Protein AF-A0A8S3A2G6-F1 (afdb_monomer_lite)

Structure (mmCIF, N/CA/C/O backbone):
data_AF-A0A8S3A2G6-F1
#
_entry.id   AF-A0A8S3A2G6-F1
#
loop_
_atom_site.group_PDB
_atom_site.id
_atom_site.type_symbol
_atom_site.label_atom_id
_atom_site.label_alt_id
_atom_site.label_comp_id
_atom_site.label_asym_id
_atom_site.label_entity_id
_atom_site.label_seq_id
_atom_site.pdbx_PDB_ins_code
_atom_site.Cartn_x
_atom_site.Cartn_y
_atom_site.Cartn_z
_atom_site.occupancy
_atom_site.B_iso_or_equiv
_atom_site.auth_seq_id
_atom_site.auth_comp_id
_atom_site.auth_asym_id
_atom_site.auth_atom_id
_atom_site.pdbx_PDB_model_num
ATOM 1 N N . ILE A 1 1 ? -17.801 -21.999 6.181 1.00 40.62 1 ILE A N 1
ATOM 2 C CA . ILE A 1 1 ? -17.086 -20.905 5.484 1.00 40.62 1 ILE A CA 1
ATOM 3 C C . ILE A 1 1 ? -15.643 -20.980 5.944 1.00 40.62 1 ILE A C 1
ATOM 5 O O . ILE A 1 1 ? -15.363 -20.674 7.096 1.00 40.62 1 ILE A O 1
ATOM 9 N N . THR A 1 2 ? -14.762 -21.531 5.119 1.00 33.78 2 THR A N 1
ATOM 10 C CA . THR A 1 2 ? -13.355 -21.718 5.481 1.00 33.78 2 THR A CA 1
ATOM 11 C C . THR A 1 2 ? -12.645 -20.380 5.292 1.00 33.78 2 THR A C 1
ATOM 13 O O . THR A 1 2 ? -12.292 -20.018 4.176 1.00 33.78 2 THR A O 1
ATOM 16 N N . TYR A 1 3 ? -12.488 -19.606 6.367 1.00 46.78 3 TYR A N 1
ATOM 17 C CA . TYR A 1 3 ? -11.581 -18.459 6.382 1.00 46.78 3 TYR A CA 1
ATOM 18 C C . TYR A 1 3 ? -10.153 -19.001 6.414 1.00 46.78 3 TYR A C 1
ATOM 20 O O . TYR A 1 3 ? -9.644 -19.368 7.470 1.00 46.78 3 TYR A O 1
ATOM 28 N N . GLY A 1 4 ? -9.528 -19.136 5.249 1.00 43.72 4 GLY A N 1
ATOM 29 C CA . GLY A 1 4 ? -8.178 -19.671 5.169 1.00 43.72 4 GLY A CA 1
ATOM 30 C C . GLY A 1 4 ? -7.554 -19.488 3.799 1.00 43.72 4 GLY A C 1
ATOM 31 O O . GLY A 1 4 ? -7.923 -20.195 2.869 1.00 43.72 4 GLY A O 1
ATOM 32 N N . LYS A 1 5 ? -6.576 -18.580 3.732 1.00 46.72 5 LYS A N 1
ATOM 33 C CA . LYS A 1 5 ? -5.202 -18.786 3.233 1.00 46.72 5 LYS A CA 1
ATOM 34 C C . LYS A 1 5 ? -4.676 -17.477 2.644 1.00 46.72 5 LYS A C 1
ATOM 36 O O . LYS A 1 5 ? -4.906 -17.190 1.484 1.00 46.72 5 LYS A O 1
ATOM 41 N N . ASN A 1 6 ? -3.941 -16.753 3.487 1.00 56.53 6 ASN A N 1
ATOM 42 C CA . ASN A 1 6 ? -3.127 -15.577 3.183 1.00 56.53 6 ASN A CA 1
ATOM 43 C C . ASN A 1 6 ? -3.903 -14.347 2.639 1.00 56.53 6 ASN A C 1
ATOM 45 O O . ASN A 1 6 ? -4.348 -14.371 1.500 1.00 56.53 6 ASN A O 1
ATOM 49 N N . PRO A 1 7 ? -4.048 -13.244 3.407 1.00 76.00 7 PRO A N 1
ATOM 50 C CA . PRO A 1 7 ? -4.692 -12.016 2.915 1.00 76.00 7 PRO A CA 1
ATOM 51 C C . PRO A 1 7 ? -3.872 -11.289 1.834 1.00 76.00 7 PRO A C 1
ATOM 53 O O . PRO A 1 7 ? -4.288 -10.241 1.351 1.00 76.00 7 PRO A O 1
ATOM 56 N N . TYR A 1 8 ? -2.695 -11.812 1.483 1.00 88.31 8 TYR A N 1
ATOM 57 C CA . TYR A 1 8 ? -1.820 -11.231 0.482 1.00 88.31 8 TYR A CA 1
ATOM 58 C C . TYR A 1 8 ? -2.320 -11.530 -0.934 1.00 88.31 8 TYR A C 1
ATOM 60 O O . TYR A 1 8 ? -2.417 -12.689 -1.335 1.00 88.31 8 TYR A O 1
ATOM 68 N N . LEU A 1 9 ? -2.631 -10.467 -1.678 1.00 92.50 9 LEU A N 1
ATOM 69 C CA . LEU A 1 9 ? -3.131 -10.546 -3.052 1.00 92.50 9 LEU A CA 1
ATOM 70 C C . LEU A 1 9 ? -2.013 -10.463 -4.106 1.00 92.50 9 LEU A C 1
ATOM 72 O O . LEU A 1 9 ? -2.263 -10.809 -5.257 1.00 92.50 9 LEU A O 1
ATOM 76 N N . GLY A 1 10 ? -0.808 -10.025 -3.723 1.00 93.44 10 GLY A N 1
ATOM 77 C CA . GLY A 1 10 ? 0.343 -9.851 -4.616 1.00 93.44 10 GLY A CA 1
ATOM 78 C C . GLY A 1 10 ? 0.930 -8.438 -4.588 1.00 93.44 10 GLY A C 1
ATOM 79 O O . GLY 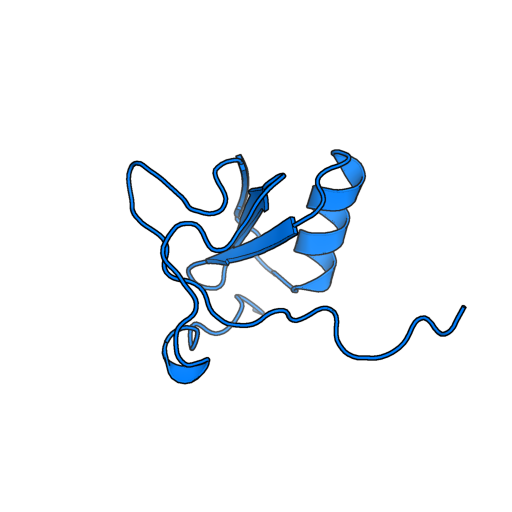A 1 10 ? 0.475 -7.572 -3.834 1.00 93.44 10 GLY A O 1
ATOM 80 N N . CYS A 1 11 ? 1.938 -8.215 -5.431 1.00 94.69 11 CYS A N 1
ATOM 81 C CA . CYS A 1 11 ? 2.515 -6.903 -5.718 1.00 94.69 11 CYS A CA 1
ATOM 82 C C . CYS A 1 11 ? 1.853 -6.243 -6.941 1.00 94.69 11 CYS A C 1
ATOM 84 O O . CYS A 1 11 ? 1.697 -6.873 -7.988 1.00 94.69 11 CYS A O 1
ATOM 86 N N . PHE A 1 12 ? 1.473 -4.967 -6.835 1.00 95.81 12 PHE A N 1
ATOM 87 C CA . PHE A 1 12 ? 0.755 -4.234 -7.888 1.00 95.81 12 PHE A CA 1
ATOM 88 C C . PHE A 1 12 ? 1.468 -2.928 -8.231 1.00 95.81 12 PHE A C 1
ATOM 90 O O . PHE A 1 12 ? 2.050 -2.282 -7.360 1.00 95.81 12 PHE A O 1
ATOM 97 N N . ILE A 1 13 ? 1.413 -2.542 -9.507 1.00 95.38 13 ILE A N 1
ATOM 98 C CA . ILE A 1 13 ? 1.994 -1.280 -9.975 1.00 95.38 13 ILE A CA 1
ATOM 99 C C . ILE A 1 13 ? 1.195 -0.114 -9.395 1.00 95.38 13 ILE A C 1
ATOM 101 O O . ILE A 1 13 ? -0.034 -0.100 -9.448 1.00 95.38 13 ILE A O 1
ATOM 105 N N . ASP A 1 14 ? 1.911 0.903 -8.924 1.00 92.44 14 ASP A N 1
ATOM 106 C CA . ASP A 1 14 ? 1.331 2.131 -8.404 1.00 92.44 14 ASP A CA 1
ATOM 107 C C . ASP A 1 14 ? 1.939 3.363 -9.087 1.00 92.44 14 ASP A C 1
ATOM 109 O O . ASP A 1 14 ? 3.152 3.437 -9.294 1.00 92.44 14 ASP A O 1
ATOM 113 N N . GLN A 1 15 ? 1.097 4.334 -9.452 1.00 91.81 15 GLN A N 1
ATOM 114 C CA . GLN A 1 15 ? 1.524 5.543 -10.156 1.00 91.81 15 GLN A CA 1
ATOM 115 C C . GLN A 1 15 ? 1.333 6.796 -9.302 1.00 91.81 15 GLN A C 1
ATOM 117 O O . GLN A 1 15 ? 0.247 7.101 -8.811 1.00 91.81 15 GLN A O 1
ATOM 122 N N . ILE A 1 16 ? 2.401 7.581 -9.151 1.00 86.75 16 ILE A N 1
ATOM 123 C CA . ILE A 1 16 ? 2.334 8.872 -8.458 1.00 86.75 16 ILE A CA 1
ATOM 124 C C . ILE A 1 16 ? 1.396 9.812 -9.232 1.00 86.75 16 ILE A C 1
ATOM 126 O O . ILE A 1 16 ? 1.551 9.999 -10.435 1.00 86.75 16 ILE A O 1
ATOM 130 N N . GLY A 1 17 ? 0.435 10.421 -8.531 1.00 89.38 17 GLY A N 1
ATOM 131 C CA . GLY A 1 17 ? -0.586 11.308 -9.109 1.00 89.38 17 GLY A CA 1
ATOM 132 C C . GLY A 1 17 ? -1.894 10.600 -9.474 1.00 89.38 17 GLY A C 1
ATOM 133 O O . GLY A 1 17 ? -2.936 11.247 -9.503 1.00 89.38 17 GLY A O 1
ATOM 134 N N . ASP A 1 18 ? -1.855 9.280 -9.659 1.00 93.25 18 ASP A N 1
ATOM 135 C CA . ASP A 1 18 ? -3.018 8.437 -9.936 1.00 93.25 18 ASP A CA 1
ATOM 136 C C . ASP A 1 18 ? -2.806 7.061 -9.286 1.00 93.25 18 ASP A C 1
ATOM 138 O O 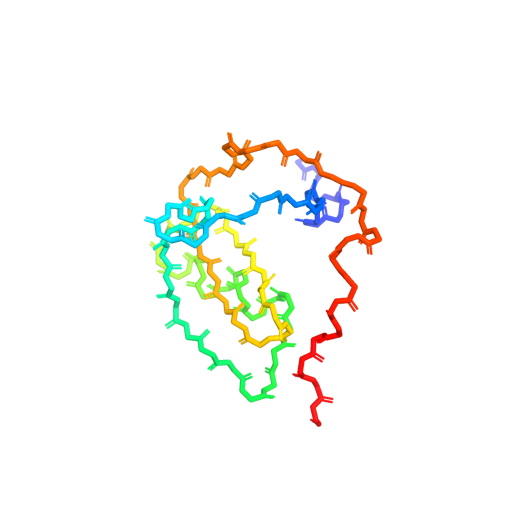. ASP A 1 18 ? -2.506 6.063 -9.931 1.00 93.25 18 ASP A O 1
ATOM 142 N N . ARG A 1 19 ? -2.835 7.043 -7.952 1.00 93.12 19 ARG A N 1
ATOM 143 C CA . ARG A 1 19 ? -2.470 5.867 -7.151 1.00 93.12 19 ARG A CA 1
ATOM 144 C C . ARG A 1 19 ? -3.471 4.730 -7.361 1.00 93.12 19 ARG A C 1
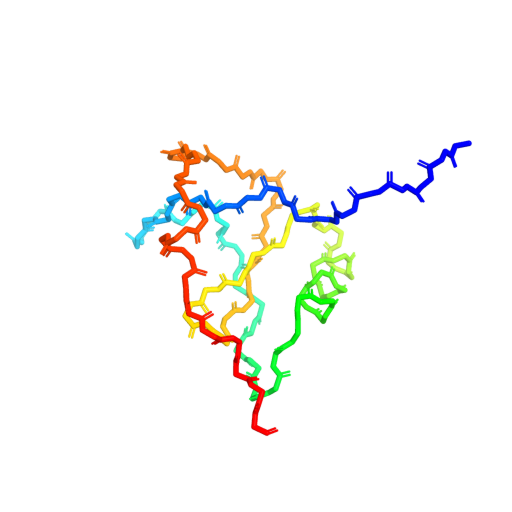ATOM 146 O O . ARG A 1 19 ? -4.669 4.983 -7.485 1.00 93.12 19 ARG A O 1
ATOM 153 N N . ASP A 1 20 ? -2.992 3.489 -7.317 1.00 95.00 20 ASP A N 1
ATOM 154 C CA . ASP A 1 20 ? -3.849 2.298 -7.353 1.00 95.00 20 ASP A CA 1
ATOM 155 C C . ASP A 1 20 ? -4.747 2.249 -6.106 1.00 95.00 20 ASP A C 1
ATOM 157 O O . ASP A 1 20 ? -5.970 2.147 -6.195 1.00 95.00 20 ASP A O 1
ATOM 161 N N . LEU A 1 21 ? -4.136 2.464 -4.936 1.00 95.88 21 LEU A N 1
ATOM 162 C CA . LEU A 1 21 ? -4.832 2.715 -3.674 1.00 95.88 21 LEU A CA 1
ATOM 163 C C . LEU A 1 21 ? -4.749 4.208 -3.338 1.00 95.88 21 LEU A C 1
ATOM 165 O O . LEU A 1 21 ? -3.724 4.718 -2.881 1.00 95.88 21 LEU A O 1
ATOM 169 N N . ASN A 1 22 ? -5.833 4.936 -3.595 1.00 94.19 22 ASN A N 1
ATOM 170 C CA . ASN A 1 22 ? -5.850 6.400 -3.561 1.00 94.19 22 ASN A CA 1
ATOM 171 C C . ASN A 1 22 ? -6.105 7.022 -2.179 1.00 94.19 22 ASN A C 1
ATOM 173 O O . ASN A 1 22 ? -5.972 8.238 -2.037 1.00 94.19 22 ASN A O 1
ATOM 177 N N . ILE A 1 23 ? -6.439 6.228 -1.159 1.00 94.25 23 ILE A N 1
ATOM 178 C CA . ILE A 1 23 ? -6.697 6.729 0.194 1.00 94.25 23 ILE A CA 1
ATOM 179 C C . ILE A 1 23 ? -5.444 6.513 1.036 1.00 94.25 23 ILE A C 1
ATOM 181 O O . ILE A 1 23 ? -5.084 5.382 1.342 1.00 94.25 23 ILE A O 1
ATOM 185 N N . PHE A 1 24 ? -4.773 7.598 1.412 1.00 92.81 24 PHE A N 1
ATOM 186 C CA . PHE A 1 24 ? -3.681 7.553 2.381 1.00 92.81 24 PHE A CA 1
ATOM 187 C C . PHE A 1 24 ? -4.254 7.575 3.797 1.00 92.81 24 PHE A C 1
ATOM 189 O O . PHE A 1 24 ? -5.056 8.455 4.109 1.00 92.81 24 PHE A O 1
ATOM 196 N N . ILE A 1 25 ? -3.852 6.620 4.636 1.00 90.56 25 ILE A N 1
ATOM 197 C CA . ILE A 1 25 ? -4.267 6.587 6.043 1.00 90.56 25 ILE A CA 1
ATOM 198 C C . ILE A 1 25 ? -3.235 7.302 6.903 1.00 90.56 25 ILE A C 1
ATOM 200 O O . ILE A 1 25 ? -3.546 8.308 7.535 1.00 90.56 25 ILE A O 1
ATOM 204 N N . SER A 1 26 ? -2.012 6.780 6.908 1.00 83.44 26 SER A N 1
ATOM 205 C CA . SER A 1 26 ? -0.886 7.322 7.659 1.00 83.44 26 SER A CA 1
ATOM 206 C C . SER A 1 26 ? 0.409 6.630 7.252 1.00 83.44 26 SER A C 1
ATOM 208 O O . SER A 1 26 ? 0.411 5.549 6.651 1.00 83.44 26 SER A O 1
ATOM 210 N N . ASP A 1 27 ? 1.514 7.244 7.643 1.00 79.94 27 ASP A N 1
ATOM 211 C CA . ASP A 1 27 ? 2.792 6.5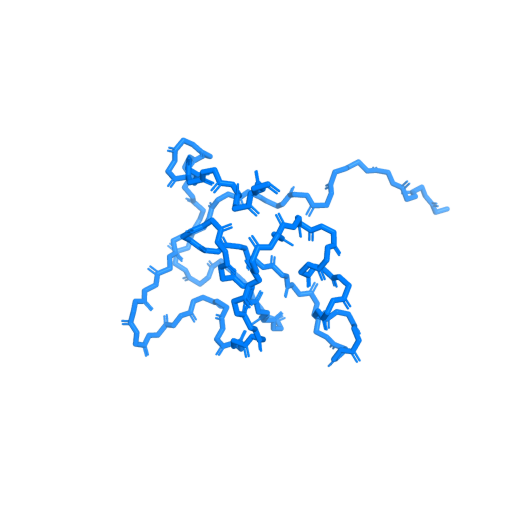94 7.856 1.00 79.94 27 ASP A CA 1
ATOM 212 C C . ASP A 1 27 ? 2.868 6.073 9.299 1.00 79.94 27 ASP A C 1
ATOM 214 O O . ASP A 1 27 ? 2.419 6.719 10.244 1.00 79.94 27 ASP A O 1
ATOM 218 N N . TYR A 1 28 ? 3.382 4.860 9.480 1.00 76.12 28 TYR A N 1
ATOM 219 C CA . TYR A 1 28 ? 3.563 4.270 10.808 1.00 76.12 28 TYR A CA 1
ATOM 220 C C . TYR A 1 28 ? 5.054 4.112 11.099 1.00 76.12 28 TYR A C 1
ATOM 222 O O . TYR A 1 28 ? 5.791 3.583 10.269 1.00 76.12 28 TYR A O 1
ATOM 230 N N . GLU A 1 29 ? 5.493 4.510 12.297 1.00 73.81 29 GLU A N 1
ATOM 231 C CA . GLU A 1 29 ? 6.873 4.266 12.752 1.00 73.81 29 GLU A CA 1
ATOM 232 C C . GLU A 1 29 ? 7.181 2.759 12.800 1.00 73.81 29 GLU A C 1
ATOM 234 O O . GLU A 1 29 ? 8.253 2.318 12.383 1.00 73.81 29 GLU A O 1
ATOM 239 N N . GLN A 1 30 ? 6.196 1.970 13.247 1.00 78.88 30 GLN A N 1
ATOM 240 C CA . GLN A 1 30 ? 6.211 0.509 13.262 1.00 78.88 30 GLN A CA 1
ATOM 241 C C . GLN A 1 30 ? 4.997 -0.027 12.498 1.00 78.88 30 GLN A C 1
ATOM 243 O O . GLN A 1 30 ? 3.894 -0.096 13.049 1.00 78.88 30 GLN A O 1
ATOM 248 N N . LEU A 1 31 ? 5.190 -0.377 11.224 1.00 82.38 31 LEU A N 1
ATOM 249 C CA . LEU A 1 31 ? 4.126 -0.868 10.351 1.00 82.38 31 LEU A CA 1
ATOM 250 C C . LEU A 1 31 ? 4.159 -2.388 10.215 1.00 82.38 31 LEU A C 1
ATOM 252 O O . LEU A 1 31 ? 5.158 -2.979 9.812 1.00 82.38 31 LEU A O 1
ATOM 256 N N . THR A 1 32 ? 3.011 -3.014 10.441 1.00 86.44 32 THR A N 1
ATOM 257 C CA . THR A 1 32 ? 2.719 -4.390 10.035 1.00 86.44 32 THR A CA 1
ATOM 258 C C . THR A 1 32 ? 1.570 -4.410 9.021 1.00 86.44 32 THR A C 1
ATOM 260 O O . THR A 1 32 ? 0.661 -3.574 9.099 1.00 86.44 32 THR A O 1
ATOM 263 N N . PRO A 1 33 ? 1.526 -5.392 8.100 1.00 87.62 33 PRO A N 1
ATOM 264 C CA . PRO A 1 33 ? 0.383 -5.582 7.202 1.00 87.62 33 PRO A CA 1
ATOM 265 C C . PRO A 1 33 ? -0.962 -5.619 7.935 1.00 87.62 33 PRO A C 1
ATOM 267 O O . PRO A 1 33 ? -1.946 -5.049 7.471 1.00 87.62 33 PRO A O 1
ATOM 270 N N . GLN A 1 34 ? -1.004 -6.243 9.113 1.00 88.06 34 GLN A N 1
ATOM 271 C CA . GLN A 1 34 ? -2.213 -6.388 9.917 1.00 88.06 34 GLN A CA 1
ATOM 272 C C . GLN A 1 34 ? -2.731 -5.045 10.440 1.00 88.06 34 GLN A C 1
ATOM 274 O O . GLN A 1 34 ? -3.945 -4.845 10.447 1.00 88.06 34 GLN A O 1
ATOM 279 N N . GLN A 1 35 ? -1.846 -4.124 10.835 1.00 90.19 35 GLN A N 1
ATOM 280 C CA . GLN A 1 35 ? -2.249 -2.774 11.246 1.00 90.19 35 GLN A CA 1
ATOM 281 C C . GLN A 1 35 ? -2.873 -2.007 10.081 1.00 90.19 35 GLN A C 1
ATOM 283 O O . GLN A 1 35 ? -3.943 -1.427 10.245 1.00 90.19 35 GLN A O 1
ATOM 288 N N . CYS A 1 36 ? -2.261 -2.064 8.894 1.00 91.69 36 CYS A N 1
ATOM 289 C CA . CYS A 1 36 ? -2.810 -1.382 7.723 1.00 91.69 36 CYS A CA 1
ATOM 290 C C . CYS A 1 36 ? -4.181 -1.953 7.316 1.00 91.69 36 CYS A C 1
ATOM 292 O O . CYS A 1 36 ? -5.133 -1.207 7.094 1.00 91.69 36 CYS A O 1
ATOM 294 N N . ILE A 1 37 ? -4.324 -3.285 7.316 1.00 91.62 37 ILE A N 1
ATOM 295 C CA . ILE A 1 37 ? -5.608 -3.955 7.056 1.00 91.62 37 ILE A CA 1
ATOM 296 C C . ILE A 1 37 ? -6.671 -3.534 8.080 1.00 91.62 37 ILE A C 1
ATOM 298 O O . ILE A 1 37 ? -7.812 -3.265 7.700 1.00 91.62 37 ILE A O 1
ATOM 302 N N . ALA A 1 38 ? -6.320 -3.481 9.369 1.00 91.62 38 ALA A N 1
ATOM 303 C CA . ALA A 1 38 ? -7.242 -3.059 10.419 1.00 91.62 38 ALA A CA 1
ATOM 304 C C . ALA A 1 38 ? -7.712 -1.613 10.206 1.00 91.62 38 ALA A C 1
ATOM 306 O O . ALA A 1 38 ? -8.916 -1.367 10.223 1.00 91.62 38 ALA A O 1
ATOM 307 N N . ALA A 1 39 ? -6.793 -0.695 9.901 1.00 92.00 39 ALA A N 1
ATOM 308 C CA . ALA A 1 39 ? -7.118 0.706 9.661 1.00 92.00 39 ALA A CA 1
ATOM 309 C C . ALA A 1 39 ? -8.028 0.901 8.433 1.00 92.00 39 ALA A C 1
ATOM 311 O O . ALA A 1 39 ? -9.022 1.624 8.503 1.00 92.00 39 ALA A O 1
ATOM 312 N N . CYS A 1 40 ? -7.764 0.199 7.323 1.00 93.75 40 CYS A N 1
ATOM 313 C CA . CYS A 1 40 ? -8.658 0.228 6.161 1.00 93.75 40 CYS A CA 1
ATOM 314 C C . CYS A 1 40 ? -10.048 -0.328 6.498 1.00 93.75 40 CYS A C 1
ATOM 316 O O . CYS A 1 40 ? -11.068 0.228 6.083 1.00 93.75 40 CYS A O 1
ATOM 318 N N . ARG A 1 41 ? -10.105 -1.401 7.294 1.00 93.12 41 ARG A N 1
ATOM 319 C CA . ARG A 1 41 ? -11.365 -2.020 7.709 1.00 93.12 41 ARG A CA 1
ATOM 320 C C . ARG A 1 41 ? -12.197 -1.108 8.610 1.00 93.12 41 ARG A C 1
ATOM 322 O O . ARG A 1 41 ? -13.413 -1.074 8.441 1.00 93.12 41 ARG A O 1
ATOM 329 N N . GLU A 1 42 ? -11.578 -0.370 9.529 1.00 94.06 42 GLU A N 1
ATOM 330 C CA . GLU A 1 42 ? -12.260 0.620 10.381 1.00 94.06 42 GLU A CA 1
ATOM 331 C C . GLU A 1 42 ? -12.948 1.717 9.556 1.00 94.06 42 GLU A C 1
ATOM 333 O O . GLU A 1 42 ? -14.013 2.206 9.931 1.00 94.06 42 GLU A O 1
ATOM 338 N N . GLN A 1 43 ? -12.393 2.035 8.386 1.00 92.19 43 GLN A N 1
ATOM 339 C CA . GLN A 1 43 ? -12.964 2.975 7.419 1.00 92.19 43 GLN A CA 1
ATOM 340 C C . GLN A 1 43 ? -13.964 2.323 6.442 1.00 92.19 43 GLN A C 1
ATOM 342 O O . GLN A 1 43 ? -14.442 2.981 5.520 1.00 92.19 43 GLN A O 1
ATOM 347 N N . ASN A 1 44 ? -14.306 1.040 6.620 1.00 94.12 44 ASN A N 1
ATOM 348 C CA . ASN A 1 44 ? -15.128 0.243 5.697 1.00 94.12 44 ASN A CA 1
ATOM 349 C C . ASN A 1 44 ? -14.561 0.175 4.262 1.00 94.12 44 ASN A C 1
ATOM 351 O O . ASN A 1 44 ? -15.306 0.169 3.277 1.00 94.12 44 ASN A O 1
ATOM 355 N N . ILE A 1 45 ? -13.233 0.125 4.137 1.00 93.69 45 ILE A N 1
ATOM 356 C CA . ILE A 1 45 ? -12.526 -0.011 2.862 1.00 93.69 45 ILE A CA 1
ATOM 357 C C . ILE A 1 45 ? -12.017 -1.448 2.698 1.00 93.69 45 ILE A C 1
ATOM 359 O O . ILE A 1 45 ? -11.557 -2.072 3.653 1.00 93.69 45 ILE A O 1
ATOM 363 N N . LEU A 1 46 ? -12.139 -1.982 1.480 1.00 92.25 46 LEU A N 1
ATOM 364 C CA . LEU A 1 46 ? -11.945 -3.405 1.189 1.00 92.25 46 LEU A CA 1
ATOM 365 C C . LEU A 1 46 ? -10.479 -3.820 1.053 1.00 92.25 46 LEU A C 1
ATOM 367 O O . LEU A 1 46 ? -10.128 -4.931 1.449 1.00 92.25 46 LEU A O 1
ATOM 371 N N . TYR A 1 47 ? -9.640 -2.952 0.487 1.00 94.56 47 TYR A N 1
ATOM 372 C CA . TYR A 1 47 ? -8.253 -3.271 0.164 1.00 94.56 47 TYR A CA 1
ATOM 373 C C . TYR A 1 47 ? -7.288 -2.375 0.925 1.00 94.56 47 TYR A C 1
ATOM 375 O O . TYR A 1 47 ? -7.556 -1.191 1.137 1.00 94.56 47 TYR A O 1
ATOM 383 N N . ALA A 1 48 ? -6.160 -2.968 1.306 1.00 94.38 48 ALA A N 1
ATOM 384 C CA . ALA A 1 48 ? -5.053 -2.331 1.995 1.00 94.38 48 ALA A CA 1
ATOM 385 C C . ALA A 1 48 ? -3.756 -2.646 1.246 1.00 94.38 48 ALA A C 1
ATOM 387 O O . ALA A 1 48 ? -3.596 -3.751 0.724 1.00 94.38 48 ALA A O 1
ATOM 388 N N . GLY A 1 49 ? -2.825 -1.702 1.229 1.00 93.44 49 GLY A N 1
ATOM 389 C CA . GLY A 1 49 ? -1.511 -1.874 0.628 1.00 93.44 49 GLY A CA 1
ATOM 390 C C . GLY A 1 49 ? -0.466 -1.062 1.371 1.00 93.44 49 GLY A C 1
ATOM 391 O O . GLY A 1 49 ? -0.742 0.036 1.857 1.00 93.44 49 GLY A O 1
ATOM 392 N N . ILE A 1 50 ? 0.731 -1.633 1.461 1.00 91.88 50 ILE A N 1
ATOM 393 C CA . ILE A 1 50 ? 1.891 -0.978 2.056 1.00 91.88 50 ILE A CA 1
ATOM 394 C C . ILE A 1 50 ? 2.779 -0.460 0.935 1.00 91.88 50 ILE A C 1
ATOM 396 O O . ILE A 1 50 ? 3.066 -1.187 -0.015 1.00 91.88 50 ILE A O 1
ATOM 400 N N . GLN A 1 51 ? 3.234 0.781 1.064 1.00 88.75 51 GLN A N 1
ATOM 401 C CA . GLN A 1 51 ? 4.210 1.380 0.163 1.00 88.75 51 GLN A CA 1
ATOM 402 C C . GLN A 1 51 ? 5.417 1.885 0.945 1.00 88.75 51 GLN A C 1
ATOM 404 O O . GLN A 1 51 ? 5.296 2.289 2.100 1.00 88.75 51 GLN A O 1
ATOM 409 N N . PHE A 1 52 ? 6.593 1.822 0.317 1.00 85.12 52 PHE A N 1
ATOM 410 C CA . PHE A 1 52 ? 7.858 2.335 0.864 1.00 85.12 52 PHE A CA 1
ATOM 411 C C . PHE A 1 52 ? 8.223 1.819 2.272 1.00 85.12 52 PHE A C 1
ATOM 413 O O . PHE A 1 52 ? 9.045 2.410 2.962 1.00 85.12 52 PHE A O 1
ATOM 420 N N . GLY A 1 53 ? 7.631 0.699 2.700 1.00 84.75 53 GLY A N 1
ATOM 421 C CA . GLY A 1 53 ? 7.865 0.073 4.001 1.00 84.75 53 GLY A CA 1
ATOM 422 C C . GLY A 1 53 ? 7.070 0.667 5.171 1.00 84.75 53 GLY A C 1
ATOM 423 O O . GLY A 1 53 ? 6.897 -0.016 6.176 1.00 84.75 53 GLY A O 1
ATOM 424 N N . ASN A 1 54 ? 6.545 1.888 5.074 1.00 88.00 54 ASN A N 1
ATOM 425 C CA . ASN A 1 54 ? 5.874 2.557 6.198 1.00 88.00 54 ASN A CA 1
ATOM 426 C C . ASN A 1 54 ? 4.563 3.272 5.840 1.00 88.00 54 ASN A C 1
ATOM 428 O O . ASN A 1 54 ? 3.848 3.675 6.755 1.00 88.00 54 ASN A O 1
ATOM 432 N N . GLU A 1 55 ? 4.215 3.419 4.561 1.00 90.94 55 GLU A N 1
ATOM 433 C CA . GLU A 1 55 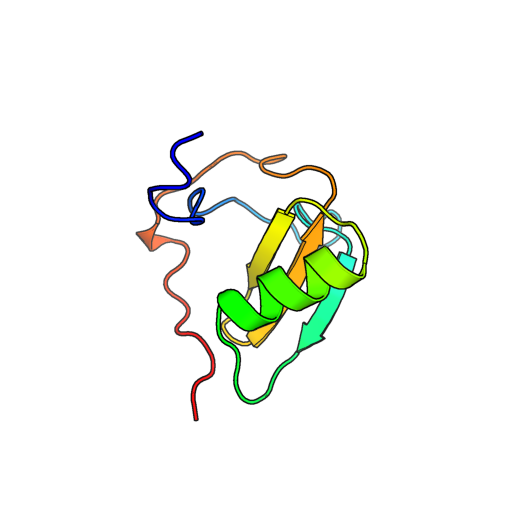? 2.955 4.044 4.157 1.00 90.94 55 GLU A CA 1
ATOM 434 C C . GLU A 1 55 ? 1.836 3.008 4.093 1.00 90.94 55 GLU A C 1
ATOM 436 O O . GLU A 1 55 ? 1.940 2.020 3.366 1.00 90.94 55 GLU A O 1
ATOM 441 N N . CYS A 1 56 ? 0.730 3.268 4.787 1.00 93.38 56 CYS A N 1
ATOM 442 C CA . CYS A 1 56 ? -0.500 2.506 4.625 1.00 93.38 56 CYS A CA 1
ATOM 443 C C . CYS A 1 56 ? -1.474 3.238 3.700 1.00 93.38 56 CYS A C 1
ATOM 445 O O . CYS A 1 56 ? -1.856 4.391 3.940 1.00 93.38 56 CYS A O 1
ATOM 447 N N . ARG A 1 57 ? -1.924 2.537 2.659 1.00 94.81 57 ARG A N 1
ATOM 448 C CA . ARG A 1 57 ? -2.943 3.015 1.726 1.00 94.81 57 ARG A CA 1
ATOM 449 C C . ARG A 1 57 ? -4.112 2.050 1.636 1.00 94.81 57 ARG A C 1
ATOM 451 O O . ARG A 1 57 ? -3.940 0.841 1.758 1.00 94.81 57 ARG A O 1
ATOM 458 N N . CYS A 1 58 ? -5.292 2.593 1.363 1.00 95.88 58 CYS A N 1
ATOM 459 C CA . CYS A 1 58 ? -6.523 1.841 1.175 1.00 95.88 58 CYS A CA 1
ATOM 460 C C . CYS A 1 58 ? -7.181 2.160 -0.171 1.00 95.88 58 CYS A C 1
ATOM 462 O O . CYS A 1 58 ? -6.969 3.224 -0.758 1.00 95.88 58 CYS A O 1
ATOM 464 N N . GLY A 1 59 ? -8.036 1.252 -0.634 1.00 95.56 59 GLY A N 1
ATOM 465 C CA . GLY A 1 59 ? -8.845 1.451 -1.834 1.00 95.56 59 GLY A CA 1
ATOM 466 C C . GLY A 1 59 ? -10.081 0.559 -1.856 1.00 95.56 59 GLY A C 1
ATOM 467 O O . GLY A 1 59 ? -10.098 -0.532 -1.288 1.00 95.56 59 GLY A O 1
ATOM 468 N N . GLN A 1 60 ? -11.144 1.034 -2.507 1.00 94.81 60 GLN A N 1
ATOM 469 C CA . GLN A 1 60 ? -12.331 0.213 -2.803 1.00 94.81 60 GLN A CA 1
ATOM 470 C C . GLN A 1 60 ? -12.102 -0.718 -4.004 1.00 94.81 60 GLN A C 1
ATOM 472 O O . GLN A 1 60 ? -12.840 -1.678 -4.204 1.00 94.81 60 GLN A O 1
ATOM 477 N N . HIS A 1 61 ? -11.056 -0.440 -4.782 1.00 94.88 61 HIS A N 1
ATOM 478 C CA . HIS A 1 61 ? -10.582 -1.213 -5.922 1.00 94.88 61 HIS A CA 1
ATOM 479 C C . HIS A 1 61 ? -9.049 -1.297 -5.857 1.00 94.88 61 HIS A C 1
ATOM 481 O O . HIS A 1 61 ? -8.435 -0.534 -5.113 1.00 94.88 61 HIS A O 1
ATOM 487 N N . TYR A 1 62 ? -8.459 -2.222 -6.612 1.00 95.31 62 TYR A N 1
ATOM 488 C CA . TYR A 1 62 ? -7.011 -2.423 -6.722 1.00 95.31 62 TYR A CA 1
ATOM 489 C C . TYR A 1 62 ? -6.662 -2.993 -8.104 1.00 95.31 62 TYR A C 1
ATOM 491 O O . TYR A 1 62 ? -7.546 -3.467 -8.826 1.00 95.31 62 TYR A O 1
ATOM 499 N N . GLY A 1 63 ? -5.377 -2.996 -8.451 1.00 95.31 63 GLY A N 1
ATOM 500 C CA . GLY A 1 63 ? -4.852 -3.614 -9.663 1.00 95.31 63 GLY A CA 1
ATOM 501 C C . GLY A 1 63 ? -5.098 -2.813 -10.940 1.00 95.31 63 GLY A C 1
ATOM 502 O O . GLY A 1 63 ? -5.036 -3.384 -12.029 1.00 95.31 63 GLY A O 1
ATOM 503 N N . LYS A 1 64 ? -5.344 -1.502 -10.840 1.00 95.56 64 LYS A N 1
ATOM 504 C CA . LYS A 1 64 ? -5.587 -0.597 -11.974 1.00 95.56 64 LYS A CA 1
ATOM 505 C C . LYS A 1 64 ? -4.508 -0.683 -13.054 1.00 95.56 64 LYS A C 1
ATOM 507 O O . LYS A 1 64 ? -4.819 -0.599 -14.241 1.00 95.56 64 LYS A O 1
ATOM 512 N N . TYR A 1 65 ? -3.256 -0.854 -12.642 1.00 96.69 65 TYR A N 1
ATOM 513 C CA . TYR A 1 65 ? -2.095 -0.913 -13.533 1.00 96.69 65 TYR A CA 1
ATOM 514 C C . TYR A 1 65 ? -1.552 -2.332 -13.737 1.00 96.69 65 TYR A C 1
ATOM 516 O O . TYR A 1 65 ? -0.591 -2.516 -14.478 1.00 96.69 65 TYR A O 1
ATOM 524 N N . GLY A 1 66 ? -2.188 -3.334 -13.126 1.00 95.75 66 GLY A N 1
ATOM 525 C CA . GLY A 1 66 ? -1.776 -4.730 -13.199 1.00 95.75 66 GLY A CA 1
ATOM 526 C C . GLY A 1 66 ? -0.844 -5.177 -12.070 1.00 95.75 66 GLY A C 1
ATOM 527 O O . GLY A 1 66 ? -0.279 -4.382 -11.316 1.00 95.75 66 GLY A O 1
ATOM 528 N N . GLN A 1 67 ? -0.735 -6.499 -11.958 1.00 96.25 67 GLN A N 1
ATOM 529 C CA . GLN A 1 67 ? 0.125 -7.197 -11.006 1.00 96.25 67 GLN A CA 1
ATOM 530 C C . GLN A 1 67 ? 1.542 -7.350 -11.579 1.00 96.25 67 GLN A C 1
ATOM 532 O O . GLN A 1 67 ? 1.710 -7.544 -12.784 1.00 96.25 67 GLN A O 1
ATOM 537 N N . VAL A 1 68 ? 2.550 -7.302 -10.711 1.00 95.38 68 VAL A N 1
ATOM 538 C CA . VAL A 1 68 ? 3.966 -7.554 -11.026 1.00 95.38 68 VAL A CA 1
ATOM 539 C C . VAL A 1 68 ? 4.522 -8.675 -10.147 1.00 95.38 68 VAL A C 1
ATOM 541 O O . VAL A 1 68 ? 3.806 -9.224 -9.309 1.00 95.38 68 VAL A O 1
ATOM 544 N N . SER A 1 69 ? 5.788 -9.051 -10.366 1.00 95.38 69 SER A N 1
ATOM 545 C CA . SER A 1 69 ? 6.478 -9.994 -9.479 1.00 95.38 69 SER A CA 1
ATOM 546 C C . SER A 1 69 ? 6.509 -9.451 -8.052 1.00 95.38 69 SER A C 1
ATOM 548 O O . SER A 1 69 ? 6.713 -8.254 -7.849 1.00 95.38 69 SER A O 1
ATOM 550 N N . ASP A 1 70 ? 6.386 -10.335 -7.064 1.00 91.00 70 ASP A N 1
ATOM 551 C CA . ASP A 1 70 ? 6.530 -9.967 -5.653 1.00 91.00 70 ASP A CA 1
ATOM 552 C C . ASP A 1 70 ? 7.936 -9.406 -5.345 1.00 91.00 70 ASP A C 1
ATOM 554 O O . ASP A 1 70 ? 8.095 -8.628 -4.404 1.00 91.00 70 ASP A O 1
ATOM 558 N N . ASP A 1 71 ? 8.930 -9.703 -6.192 1.00 91.75 71 ASP A N 1
ATOM 559 C CA . ASP A 1 71 ? 10.295 -9.158 -6.114 1.00 91.75 71 ASP A CA 1
ATOM 560 C C . ASP A 1 71 ? 10.364 -7.629 -6.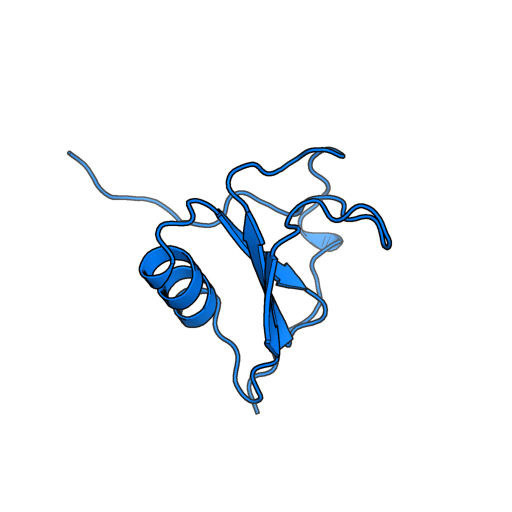329 1.00 91.75 71 ASP A C 1
ATOM 562 O O . ASP A 1 71 ? 11.338 -6.985 -5.935 1.00 91.75 71 ASP A O 1
ATOM 566 N N . GLU A 1 72 ? 9.327 -7.021 -6.911 1.00 90.88 72 GLU A N 1
ATOM 567 C CA . GLU A 1 72 ? 9.216 -5.561 -7.053 1.00 90.88 72 GLU A CA 1
ATOM 568 C C . GLU A 1 72 ? 8.705 -4.893 -5.757 1.00 90.88 72 GLU A C 1
ATOM 570 O O . GLU A 1 72 ? 8.889 -3.694 -5.547 1.00 90.88 72 GLU A O 1
ATOM 575 N N . CYS A 1 73 ? 8.107 -5.664 -4.842 1.00 90.00 73 CYS A N 1
ATOM 576 C CA . CYS A 1 73 ? 7.612 -5.207 -3.540 1.00 90.00 73 CYS A CA 1
ATOM 577 C C . CYS A 1 73 ? 8.565 -5.610 -2.400 1.00 90.00 73 CYS A C 1
ATOM 579 O O . CYS A 1 73 ? 8.150 -6.162 -1.383 1.00 90.00 73 CYS A O 1
ATOM 581 N N . THR A 1 74 ? 9.858 -5.320 -2.555 1.00 86.12 74 THR A N 1
ATOM 582 C CA . THR A 1 74 ? 10.927 -5.762 -1.632 1.00 86.12 74 THR A CA 1
ATOM 583 C C . THR A 1 74 ? 11.281 -4.766 -0.529 1.00 86.12 74 THR A C 1
ATOM 585 O O . THR A 1 74 ? 12.203 -5.003 0.254 1.00 86.12 74 THR A O 1
ATOM 588 N N . TYR A 1 75 ? 10.545 -3.658 -0.418 1.00 83.00 75 TYR A N 1
ATOM 589 C CA . TYR A 1 75 ? 10.701 -2.740 0.706 1.00 83.00 75 TYR A CA 1
ATOM 590 C C . TYR A 1 75 ? 10.331 -3.446 2.009 1.00 83.00 75 TYR A C 1
ATOM 592 O O . TYR A 1 75 ? 9.176 -3.809 2.234 1.00 83.00 75 TYR A O 1
ATOM 600 N N . ASN A 1 76 ? 11.320 -3.610 2.888 1.00 78.31 76 ASN A N 1
ATOM 601 C CA . ASN A 1 76 ? 11.072 -4.103 4.234 1.00 78.31 76 ASN A CA 1
ATOM 602 C C . ASN A 1 76 ? 10.098 -3.162 4.946 1.00 78.31 76 ASN A C 1
ATOM 604 O O . ASN A 1 76 ? 10.234 -1.940 4.864 1.00 78.31 76 ASN A O 1
ATOM 608 N N . CYS A 1 77 ? 9.131 -3.736 5.660 1.00 75.50 77 CYS A N 1
ATOM 609 C CA . CYS A 1 77 ? 8.282 -2.948 6.541 1.00 75.50 77 CYS A CA 1
ATOM 610 C C . CYS A 1 77 ? 9.157 -2.243 7.590 1.00 75.50 77 CYS A C 1
ATOM 612 O O . CYS A 1 77 ? 10.115 -2.837 8.090 1.00 75.50 77 CYS A O 1
ATOM 614 N N . SER A 1 78 ? 8.835 -0.993 7.927 1.00 72.06 78 SER A N 1
ATOM 615 C CA . SER A 1 78 ? 9.480 -0.270 9.020 1.00 72.06 78 SER A CA 1
ATOM 616 C C . SER A 1 78 ? 9.108 -0.965 10.321 1.00 72.06 78 SER A C 1
ATOM 618 O O . SER A 1 78 ? 8.040 -0.740 10.878 1.00 72.06 78 SER A O 1
ATOM 620 N N . THR A 1 79 ? 9.959 -1.881 10.763 1.00 54.72 79 THR A N 1
ATOM 621 C CA . THR A 1 79 ? 9.883 -2.534 12.066 1.00 54.72 79 THR A CA 1
ATOM 622 C C . THR A 1 79 ? 11.166 -2.174 12.807 1.00 54.72 79 THR A C 1
ATOM 624 O O . THR A 1 79 ? 12.125 -2.948 12.789 1.00 54.72 79 THR A O 1
ATOM 627 N N . SER A 1 80 ? 11.246 -0.957 13.356 1.00 50.38 80 SER A N 1
ATOM 628 C CA . SER A 1 80 ? 12.284 -0.632 14.349 1.00 50.38 80 SER A CA 1
ATOM 629 C C . SER A 1 80 ? 12.031 -1.365 15.655 1.00 50.38 80 SER A C 1
ATOM 631 O O . SER A 1 80 ? 10.860 -1.365 16.102 1.00 50.38 80 SER A O 1
#

pLDDT: mean 85.89, std 14.43, range [33.78, 96.69]

Sequence (80 aa):
ITYGKNPYLGCFIDQIGDRDLNIFISDYEQLTPQQCIAACREQNILYAGIQFGNECRCGQHYGKYGQVSDDECTYNCSTS

Organism: NCBI:txid392030

InterPro domains:
  IPR002889 Carbohydrate-binding WSC [PF01822] (8-78)
  IPR002889 Carbohydrate-binding WSC [PS51212] (5-80)

Foldseek 3Di:
DDPDDDPDPAAADADPPGGQQPAWDDFDLADDPVVLVVSCVVVVFDDWDDDQQTTIGTHNGGRPPHHDHNVVVPRHHNHD

Radius of gyration: 12.35 Å; chains: 1; bounding box: 29×33×28 Å

Secondary structure (DSSP, 8-state):
----S-S---EE--BTTB-SS-EEEEE-SB--HHHHHHHHHHTT-SEEEEETTTEEEEESS--TT-EE-GGG------B-